Protein AF-A0A327QU67-F1 (afdb_monomer)

Structure (mmCIF, N/CA/C/O backbone):
data_AF-A0A327QU67-F1
#
_entry.id   AF-A0A327QU67-F1
#
loop_
_atom_site.g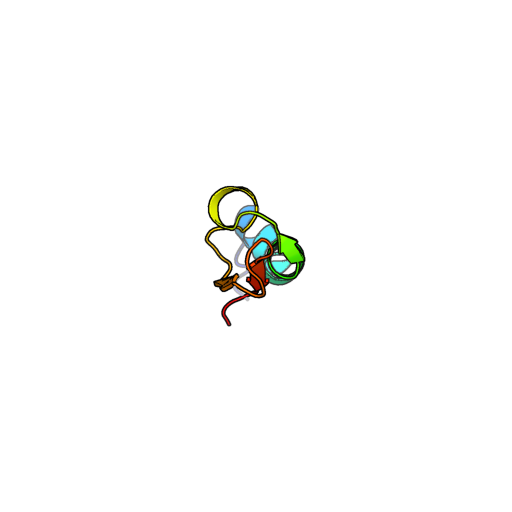roup_PDB
_atom_site.id
_atom_site.type_symbol
_atom_site.label_atom_id
_atom_site.label_alt_id
_atom_site.label_comp_id
_atom_site.label_asym_id
_atom_site.label_entity_id
_atom_site.label_seq_id
_atom_site.pdbx_PDB_ins_code
_atom_site.Cartn_x
_atom_site.Cartn_y
_atom_site.Cartn_z
_atom_site.occupancy
_atom_site.B_iso_or_equiv
_atom_site.auth_seq_id
_atom_site.auth_comp_id
_atom_site.auth_asym_id
_atom_site.auth_atom_id
_atom_site.pdbx_PDB_model_num
ATOM 1 N N . MET A 1 1 ? -26.890 -4.869 29.652 1.00 44.69 1 MET A N 1
ATOM 2 C CA . MET A 1 1 ? -25.960 -4.173 28.737 1.00 44.69 1 MET A CA 1
ATOM 3 C C . MET A 1 1 ? -24.541 -4.440 29.227 1.00 44.69 1 MET A C 1
ATOM 5 O O . MET A 1 1 ? -24.096 -3.774 30.150 1.00 44.69 1 MET A O 1
ATOM 9 N N . LEU A 1 2 ? -23.873 -5.488 28.724 1.00 47.44 2 LEU A N 1
ATOM 10 C CA . LEU A 1 2 ? -22.485 -5.778 29.108 1.00 47.44 2 LEU A CA 1
ATOM 11 C C . LEU A 1 2 ? -21.570 -4.760 28.418 1.00 47.44 2 LEU A C 1
ATOM 13 O O . LEU A 1 2 ? -21.272 -4.893 27.232 1.00 47.44 2 LEU A O 1
ATOM 17 N N . GLY A 1 3 ? -21.148 -3.740 29.164 1.00 49.03 3 GLY A N 1
ATOM 18 C CA . GLY A 1 3 ? -20.088 -2.826 28.755 1.00 49.03 3 GLY A CA 1
ATOM 19 C C . GLY A 1 3 ? -18.772 -3.588 28.678 1.00 49.03 3 GLY A C 1
ATOM 20 O O . GLY A 1 3 ? -18.055 -3.698 29.667 1.00 49.03 3 GLY A O 1
ATOM 21 N N . LYS A 1 4 ? -18.468 -4.161 27.509 1.00 58.56 4 LYS A N 1
ATOM 22 C CA . LYS A 1 4 ? -17.126 -4.654 27.203 1.00 58.56 4 LYS A CA 1
ATOM 23 C C . LYS A 1 4 ? -16.204 -3.439 27.199 1.00 58.56 4 LYS A C 1
ATOM 25 O O . LYS A 1 4 ? -16.203 -2.671 26.241 1.00 58.56 4 LYS A O 1
ATOM 30 N N . THR A 1 5 ? -15.446 -3.257 28.276 1.00 61.19 5 THR A N 1
ATOM 31 C CA . THR A 1 5 ? -14.316 -2.330 28.323 1.00 61.19 5 THR A CA 1
ATOM 32 C C . THR A 1 5 ? -13.291 -2.830 27.315 1.00 61.19 5 THR A C 1
ATOM 34 O O . THR A 1 5 ? -12.480 -3.707 27.603 1.00 61.19 5 THR A O 1
ATOM 37 N N . LEU A 1 6 ? -13.412 -2.349 26.081 1.00 58.47 6 LEU A N 1
ATOM 38 C CA . LEU A 1 6 ? -12.508 -2.683 24.996 1.00 58.47 6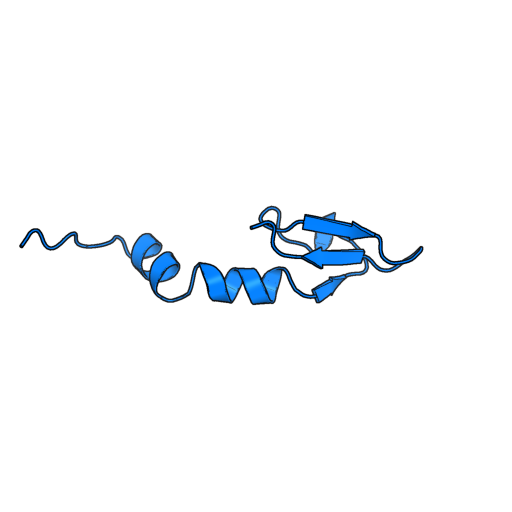 LEU A CA 1
ATOM 39 C C . LEU A 1 6 ? -11.112 -2.218 25.406 1.00 58.47 6 LEU A C 1
ATOM 41 O O . LEU A 1 6 ? -10.916 -1.061 25.787 1.00 58.47 6 LEU A O 1
ATOM 45 N N . ASN A 1 7 ? -10.148 -3.136 25.365 1.00 62.47 7 ASN A N 1
ATOM 46 C CA . ASN A 1 7 ? -8.763 -2.831 25.698 1.00 62.47 7 ASN A CA 1
ATOM 47 C C . ASN A 1 7 ? -8.270 -1.680 24.799 1.00 62.47 7 ASN A C 1
ATOM 49 O O . ASN A 1 7 ? -8.751 -1.508 23.680 1.00 62.47 7 ASN A O 1
ATOM 53 N N . ARG A 1 8 ? -7.302 -0.877 25.246 1.00 60.38 8 ARG A N 1
ATOM 54 C CA . ARG A 1 8 ? -6.820 0.312 24.513 1.00 60.38 8 ARG A CA 1
ATOM 55 C C . ARG A 1 8 ? -6.381 -0.026 23.073 1.00 60.38 8 ARG A C 1
ATOM 57 O O . ARG A 1 8 ? -6.526 0.788 22.165 1.00 60.38 8 ARG A O 1
ATOM 64 N N . THR A 1 9 ? -5.921 -1.257 22.858 1.00 58.84 9 THR A N 1
ATOM 65 C CA . THR A 1 9 ? -5.600 -1.870 21.558 1.00 58.84 9 THR A CA 1
ATOM 66 C C . THR A 1 9 ? -6.838 -2.193 20.708 1.00 58.84 9 THR A C 1
ATOM 68 O O . THR A 1 9 ? -6.815 -2.006 19.494 1.00 58.84 9 THR A O 1
ATOM 71 N N . GLN A 1 10 ? -7.934 -2.629 21.336 1.00 57.59 10 GLN A N 1
ATOM 72 C CA . GLN A 1 10 ? -9.236 -2.858 20.694 1.00 57.59 10 GLN A CA 1
ATOM 73 C C . GLN A 1 10 ? -9.920 -1.536 20.314 1.00 57.59 10 GLN A C 1
ATOM 75 O O . GLN A 1 10 ? -10.495 -1.415 19.239 1.00 57.59 10 GLN A O 1
ATOM 80 N N . LEU A 1 11 ? -9.789 -0.500 21.148 1.00 64.38 11 LEU A N 1
ATOM 81 C CA . LEU A 1 11 ? -10.243 0.848 20.797 1.00 64.38 11 LEU A CA 1
ATOM 82 C C . LEU A 1 11 ? -9.452 1.434 19.623 1.00 64.38 11 LEU A C 1
ATOM 84 O O . LEU A 1 11 ? -10.048 2.084 18.775 1.00 64.38 11 LEU A O 1
ATOM 88 N N . ARG A 1 12 ? -8.141 1.171 19.515 1.00 57.88 12 ARG A N 1
ATOM 89 C CA . ARG A 1 12 ? -7.354 1.567 18.330 1.00 57.88 12 ARG A CA 1
ATOM 90 C C . ARG A 1 12 ? -7.790 0.843 17.059 1.00 57.88 12 ARG A C 1
ATOM 92 O O . ARG A 1 12 ? -7.828 1.468 16.006 1.00 57.88 12 ARG A O 1
ATOM 99 N N . SER A 1 13 ? -8.147 -0.436 17.149 1.00 56.44 13 SER A N 1
ATOM 100 C CA . SER A 1 13 ? -8.650 -1.183 15.989 1.00 56.44 13 SER A CA 1
ATOM 101 C C . SER A 1 13 ? -10.052 -0.729 15.567 1.00 56.44 13 SER A C 1
ATOM 103 O O . SER A 1 13 ? -10.339 -0.695 14.378 1.00 56.44 13 SER A O 1
ATOM 105 N N . ILE A 1 14 ? -10.895 -0.282 16.500 1.00 60.09 14 ILE A N 1
ATOM 106 C CA . ILE A 1 14 ? -12.237 0.239 16.184 1.00 60.09 14 ILE A CA 1
ATOM 107 C C . ILE A 1 14 ? -12.192 1.703 15.715 1.00 60.09 14 ILE A C 1
ATOM 109 O O . ILE A 1 14 ? -12.902 2.069 14.786 1.00 60.09 14 ILE A O 1
ATOM 113 N N . ALA A 1 15 ? -11.350 2.543 16.325 1.00 58.12 15 ALA A N 1
ATOM 114 C CA . ALA A 1 15 ? -11.233 3.961 15.977 1.00 58.12 15 ALA A CA 1
ATOM 115 C C . ALA A 1 15 ? -10.313 4.229 14.771 1.00 58.12 15 ALA A C 1
ATOM 117 O O . ALA A 1 15 ? -10.335 5.330 14.229 1.00 58.12 15 ALA A O 1
ATOM 118 N N . GLY A 1 16 ? -9.499 3.257 14.343 1.00 50.34 16 GLY A N 1
ATOM 119 C CA . GLY A 1 16 ? -8.607 3.434 13.194 1.00 50.34 16 GLY A CA 1
ATOM 120 C C . GLY A 1 16 ? -8.065 2.158 12.543 1.00 50.34 16 GLY A C 1
ATOM 121 O O . GLY A 1 16 ? -7.263 2.262 11.622 1.00 50.34 16 GLY A O 1
ATOM 122 N N . GLY A 1 17 ? -8.474 0.962 12.969 1.00 49.44 17 GLY A N 1
ATOM 123 C CA . GLY A 1 17 ? -7.840 -0.299 12.553 1.00 49.44 17 GLY A CA 1
AT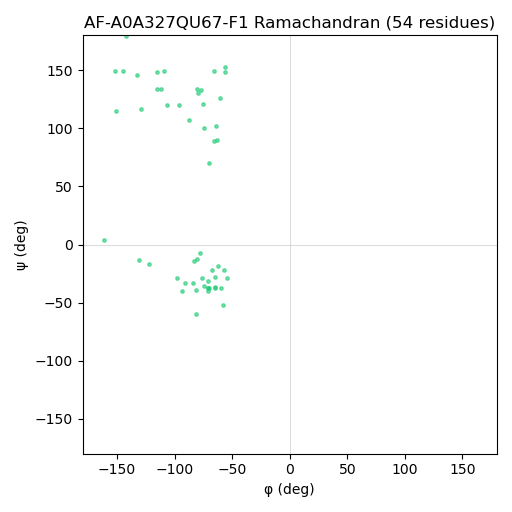OM 124 C C . GLY A 1 17 ? -8.008 -0.670 11.087 1.00 49.44 17 GLY A C 1
ATOM 125 O O . GLY A 1 17 ? -7.184 -1.402 10.567 1.00 49.44 17 GLY A O 1
ATOM 126 N N . THR A 1 18 ? -9.018 -0.146 10.398 1.00 50.16 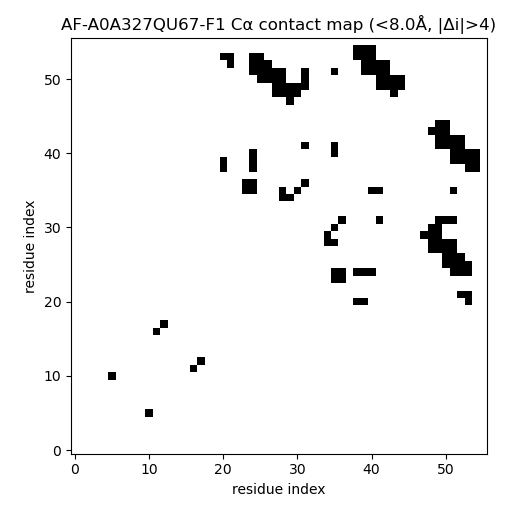18 THR A N 1
ATOM 127 C CA . THR A 1 18 ? -9.168 -0.327 8.945 1.00 50.16 18 THR A CA 1
ATOM 128 C C . THR A 1 18 ? -8.633 0.863 8.149 1.00 50.16 18 THR A C 1
ATOM 130 O O . THR A 1 18 ? -8.140 0.694 7.038 1.00 50.16 18 THR A O 1
ATOM 133 N N . HIS A 1 19 ? -8.663 2.072 8.716 1.00 48.34 19 HIS A N 1
ATOM 134 C CA . HIS A 1 19 ? -8.249 3.291 8.014 1.00 48.34 19 HIS A CA 1
ATOM 135 C C . HIS A 1 19 ? -6.735 3.548 8.063 1.00 48.34 19 HIS A C 1
ATOM 137 O O . HIS A 1 19 ? -6.186 4.063 7.090 1.00 48.34 19 HIS A O 1
ATOM 143 N N . PHE A 1 20 ? -6.043 3.168 9.146 1.00 50.88 20 PHE A N 1
ATOM 144 C CA . PHE A 1 20 ? -4.577 3.239 9.190 1.00 50.88 20 PHE A CA 1
ATOM 145 C C . PHE A 1 20 ? -3.936 2.197 8.264 1.00 50.88 20 PHE A C 1
ATOM 147 O O . PHE A 1 20 ? -2.956 2.519 7.595 1.00 50.88 20 PHE A O 1
ATOM 154 N N . ASP A 1 21 ? -4.516 0.996 8.163 1.00 55.62 21 ASP A N 1
ATOM 155 C CA . ASP A 1 21 ? -4.039 -0.046 7.247 1.00 55.62 21 ASP A CA 1
ATOM 156 C C . ASP A 1 21 ? -4.323 0.307 5.783 1.00 55.62 21 ASP A C 1
ATOM 158 O O . ASP A 1 21 ? -3.438 0.163 4.948 1.00 55.62 21 ASP A O 1
ATOM 162 N N . ALA A 1 22 ? -5.489 0.876 5.453 1.00 57.66 22 ALA A N 1
ATOM 163 C CA . ALA A 1 22 ? -5.777 1.290 4.078 1.00 57.66 22 ALA A CA 1
ATOM 164 C C . ALA A 1 22 ? -4.774 2.333 3.545 1.00 57.66 22 ALA A C 1
ATOM 166 O O . ALA A 1 22 ? -4.385 2.261 2.381 1.00 57.66 22 ALA A O 1
ATOM 167 N N . PHE A 1 23 ? -4.321 3.275 4.383 1.00 62.19 23 PHE A N 1
ATOM 168 C CA . PHE A 1 23 ? -3.292 4.254 3.998 1.00 62.19 23 PHE A CA 1
ATOM 169 C C . PHE A 1 23 ? -1.881 3.645 3.975 1.00 62.19 23 PHE A C 1
ATOM 171 O O . PHE A 1 23 ? -1.015 4.089 3.222 1.00 62.19 23 PHE A O 1
ATOM 178 N N . ALA A 1 24 ? -1.636 2.628 4.803 1.00 68.88 24 ALA A N 1
ATOM 179 C CA . ALA A 1 24 ? -0.367 1.913 4.827 1.00 68.88 24 ALA A CA 1
ATOM 180 C C . ALA A 1 24 ? -0.206 0.981 3.615 1.00 68.88 24 ALA A C 1
ATOM 182 O O . ALA A 1 24 ? 0.914 0.869 3.102 1.00 68.88 24 ALA A O 1
ATOM 183 N N . CYS A 1 25 ? -1.311 0.376 3.166 1.00 75.81 25 CYS A N 1
ATOM 184 C CA . CYS A 1 25 ? -1.373 -0.500 2.012 1.00 75.81 25 CYS A CA 1
ATOM 185 C C . CYS A 1 25 ? -1.465 0.285 0.707 1.00 75.81 25 CYS A C 1
ATOM 187 O O . CYS A 1 25 ? -0.539 0.153 -0.062 1.00 75.81 25 CYS A O 1
ATOM 189 N N . ASN A 1 26 ? -2.475 1.132 0.461 1.00 81.69 26 ASN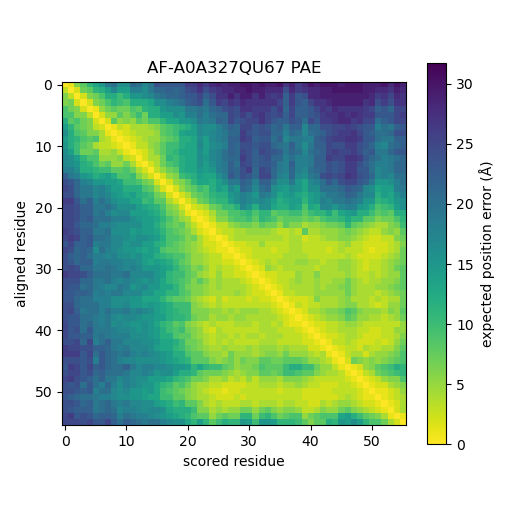 A N 1
ATOM 190 C CA . ASN A 1 26 ? -2.757 1.732 -0.861 1.00 81.69 26 ASN A CA 1
ATOM 191 C C . ASN A 1 26 ? -1.719 2.773 -1.327 1.00 81.69 26 ASN A C 1
ATOM 193 O O . ASN A 1 26 ? -1.996 3.974 -1.398 1.00 81.69 26 ASN A O 1
ATO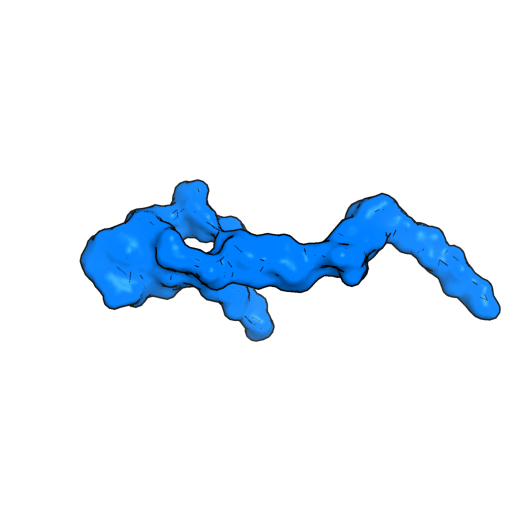M 197 N N . LYS A 1 27 ? -0.515 2.320 -1.665 1.00 83.00 27 LYS A N 1
ATOM 198 C CA . LYS A 1 27 ? 0.592 3.156 -2.123 1.00 83.00 27 LYS A CA 1
ATOM 199 C C . LYS A 1 27 ? 1.521 2.378 -3.050 1.00 83.00 27 LYS A C 1
ATOM 201 O O . LYS A 1 27 ? 1.749 1.180 -2.879 1.00 83.00 27 LYS A O 1
ATOM 206 N N . SER A 1 28 ? 2.131 3.097 -3.983 1.00 86.06 28 SER A N 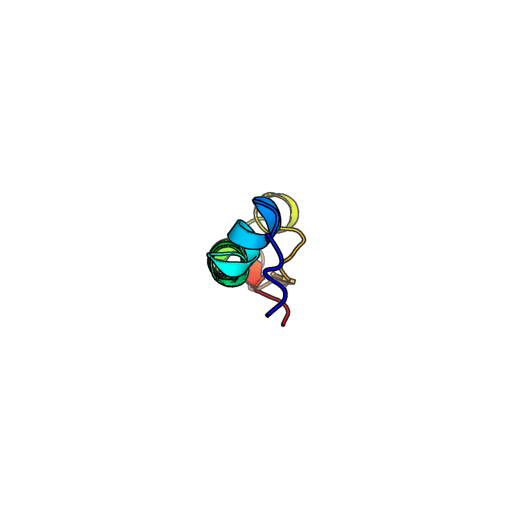1
ATOM 207 C CA . SER A 1 28 ? 3.229 2.568 -4.789 1.00 86.06 28 SER A CA 1
ATOM 208 C C . SER A 1 28 ? 4.522 2.565 -3.972 1.00 86.06 28 SER A C 1
ATOM 210 O O . SER A 1 28 ? 4.866 3.550 -3.314 1.00 86.06 28 SER A O 1
ATOM 212 N N . VAL A 1 29 ? 5.246 1.453 -4.008 1.00 84.69 29 VAL A N 1
ATOM 213 C CA . VAL A 1 29 ? 6.522 1.243 -3.327 1.00 84.69 29 VAL A CA 1
ATOM 214 C C . VAL A 1 29 ? 7.530 0.637 -4.292 1.00 84.69 29 VAL A C 1
ATOM 216 O O . VAL A 1 29 ? 7.191 -0.200 -5.114 1.00 84.69 29 VAL A O 1
ATOM 219 N N . ARG A 1 30 ? 8.808 0.990 -4.152 1.00 86.06 30 ARG A N 1
ATOM 220 C CA . ARG A 1 30 ? 9.881 0.354 -4.942 1.00 86.06 30 ARG A CA 1
ATOM 221 C C . ARG A 1 30 ? 10.324 -0.999 -4.391 1.00 86.06 30 ARG A C 1
ATOM 223 O O . ARG A 1 30 ? 11.087 -1.714 -5.025 1.00 86.06 30 ARG A O 1
ATOM 230 N N . ASN A 1 31 ? 9.908 -1.325 -3.169 1.00 82.50 31 ASN A N 1
ATOM 231 C CA . ASN A 1 31 ? 10.246 -2.584 -2.521 1.00 82.50 31 ASN A CA 1
ATOM 232 C C . ASN A 1 31 ? 9.136 -2.990 -1.545 1.00 82.50 31 ASN A C 1
ATOM 234 O O . ASN A 1 31 ? 8.915 -2.328 -0.528 1.00 82.50 31 ASN A O 1
ATOM 238 N N . CYS A 1 32 ? 8.471 -4.102 -1.849 1.00 80.12 32 CYS A N 1
ATOM 239 C CA . CYS A 1 32 ? 7.426 -4.677 -1.011 1.00 80.12 32 CYS A CA 1
ATOM 240 C C . CYS A 1 32 ? 7.916 -5.011 0.398 1.00 80.12 32 CYS A C 1
ATOM 242 O O . CYS A 1 32 ? 7.336 -4.553 1.373 1.00 80.12 32 CYS A O 1
ATOM 244 N N . ALA A 1 33 ? 9.014 -5.757 0.523 1.00 78.62 33 ALA A N 1
ATOM 245 C CA . ALA A 1 33 ? 9.489 -6.254 1.812 1.00 78.62 33 ALA A CA 1
ATOM 246 C C . ALA A 1 33 ? 9.920 -5.130 2.769 1.00 78.62 33 ALA A C 1
ATOM 248 O O . ALA A 1 33 ? 9.848 -5.292 3.984 1.00 78.62 33 ALA A O 1
ATOM 249 N N . ALA A 1 34 ? 10.369 -3.995 2.226 1.00 80.81 34 ALA A N 1
ATOM 250 C CA . ALA A 1 34 ? 10.829 -2.860 3.022 1.00 80.81 34 ALA A CA 1
ATOM 251 C C . ALA A 1 34 ? 9.719 -1.849 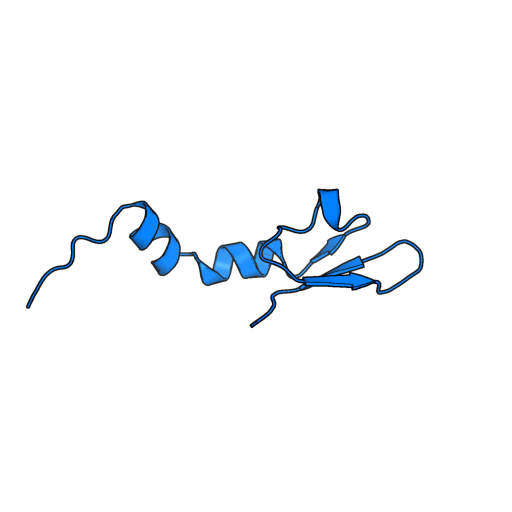3.357 1.00 80.81 34 ALA A C 1
ATOM 253 O O . ALA A 1 34 ? 9.765 -1.225 4.415 1.00 80.81 34 ALA A O 1
ATOM 254 N N . PHE A 1 35 ? 8.743 -1.652 2.461 1.00 81.06 35 PHE A N 1
ATOM 255 C CA . PHE A 1 35 ? 7.786 -0.542 2.566 1.00 81.06 35 PHE A CA 1
ATOM 256 C C . PHE A 1 35 ? 6.317 -0.968 2.619 1.00 81.06 35 PHE A C 1
ATOM 258 O O . PHE A 1 35 ? 5.479 -0.143 3.001 1.00 81.06 35 PHE A O 1
ATOM 265 N N . CYS A 1 36 ? 5.994 -2.204 2.237 1.00 84.12 36 CYS A N 1
ATOM 266 C CA . CYS A 1 36 ? 4.644 -2.749 2.284 1.00 84.12 36 CYS A CA 1
ATOM 267 C C . CYS A 1 36 ? 4.460 -3.547 3.589 1.00 84.12 36 CYS A C 1
ATOM 269 O O . CYS A 1 36 ? 5.221 -4.484 3.842 1.00 84.12 36 CYS A O 1
ATOM 271 N N . PRO A 1 37 ? 3.506 -3.167 4.457 1.00 80.38 37 PRO A N 1
ATOM 272 C CA . PRO A 1 37 ? 3.192 -3.935 5.656 1.00 80.38 37 PRO A CA 1
ATOM 273 C C . PRO A 1 37 ? 2.817 -5.383 5.323 1.00 80.38 37 PRO A C 1
ATOM 275 O O . PRO A 1 37 ? 2.196 -5.650 4.301 1.00 80.38 37 PRO A O 1
ATOM 278 N N . GLN A 1 38 ? 3.123 -6.313 6.229 1.00 74.69 38 GLN A N 1
ATOM 279 C CA . GLN A 1 38 ? 2.767 -7.737 6.087 1.00 74.69 38 GLN A CA 1
ATOM 280 C C . GLN A 1 38 ? 1.247 -7.980 6.034 1.00 74.69 38 GLN A C 1
ATOM 282 O O . GLN A 1 38 ? 0.807 -9.042 5.610 1.00 74.69 38 GLN A O 1
ATOM 287 N N . THR A 1 39 ? 0.452 -7.011 6.492 1.00 76.69 39 THR A N 1
ATOM 288 C CA . THR A 1 39 ? -1.016 -7.017 6.428 1.00 76.69 39 THR A CA 1
ATOM 289 C C . THR A 1 39 ? -1.558 -6.669 5.038 1.00 76.69 39 THR A C 1
ATOM 291 O O . THR A 1 39 ? -2.758 -6.792 4.810 1.00 76.69 39 THR A O 1
ATOM 294 N N . CYS A 1 40 ? -0.695 -6.256 4.109 1.00 81.44 40 CYS A N 1
ATOM 295 C CA . CYS A 1 40 ? -1.045 -5.839 2.758 1.00 81.44 40 CYS A CA 1
ATOM 296 C C . CYS A 1 40 ? -0.573 -6.865 1.711 1.00 81.44 40 CY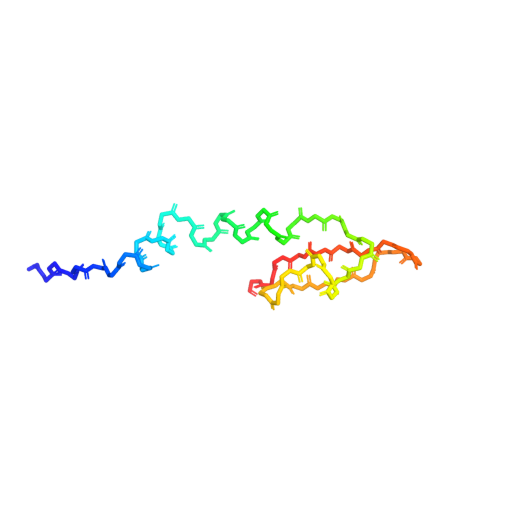S A C 1
ATOM 298 O O . CYS A 1 40 ? 0.472 -7.497 1.874 1.00 81.44 40 CYS A O 1
ATOM 300 N N . SER A 1 41 ? -1.302 -6.973 0.597 1.00 83.62 41 SER A N 1
ATOM 301 C CA . SER A 1 41 ? -0.783 -7.540 -0.654 1.00 83.62 41 SER A CA 1
ATOM 302 C C . SER A 1 41 ? 0.305 -6.640 -1.197 1.00 83.62 41 SER A C 1
ATOM 304 O O . SER A 1 41 ? 0.227 -5.416 -1.063 1.00 83.62 41 SER A O 1
ATOM 306 N N . CYS A 1 42 ? 1.265 -7.232 -1.891 1.00 85.56 42 CYS A N 1
ATOM 307 C CA . CYS A 1 42 ? 2.154 -6.470 -2.736 1.00 85.56 42 CYS A CA 1
ATOM 308 C C . CYS A 1 42 ? 2.215 -7.091 -4.123 1.00 85.56 42 CYS A C 1
ATOM 310 O O . CYS A 1 42 ? 2.688 -8.215 -4.287 1.00 85.56 42 CYS A O 1
ATOM 312 N N . ASP A 1 43 ? 1.753 -6.330 -5.105 1.00 86.38 43 ASP A N 1
ATOM 313 C CA . ASP A 1 43 ? 1.650 -6.748 -6.493 1.00 86.38 43 ASP A CA 1
ATOM 314 C C . ASP A 1 43 ? 2.646 -5.960 -7.341 1.00 86.38 43 ASP A C 1
ATOM 316 O O . ASP A 1 43 ? 2.787 -4.743 -7.207 1.00 86.38 43 ASP A O 1
ATOM 320 N N . GLN A 1 44 ? 3.378 -6.645 -8.215 1.00 84.88 44 GLN A N 1
ATOM 321 C CA . GLN A 1 44 ? 4.326 -5.988 -9.110 1.00 84.88 44 GLN A CA 1
ATOM 322 C C . GLN A 1 44 ? 3.566 -5.280 -10.239 1.00 84.88 44 GLN A C 1
ATOM 324 O O . GLN A 1 44 ? 2.847 -5.927 -10.996 1.00 84.88 44 GLN A O 1
ATOM 329 N N . MET A 1 45 ? 3.729 -3.958 -10.361 1.00 83.00 45 MET A N 1
ATOM 330 C CA . MET A 1 45 ? 3.134 -3.186 -11.460 1.00 83.00 45 MET A CA 1
ATOM 331 C C . MET A 1 45 ? 4.104 -3.027 -12.633 1.00 83.00 45 MET A C 1
ATOM 333 O O . MET A 1 45 ? 3.689 -3.118 -13.786 1.00 83.00 45 MET A O 1
ATOM 337 N N . THR A 1 46 ? 5.388 -2.789 -12.356 1.00 83.25 46 THR A N 1
ATOM 338 C CA . THR A 1 46 ? 6.450 -2.619 -13.365 1.00 83.25 46 THR A CA 1
ATOM 339 C C . THR A 1 46 ? 7.759 -3.268 -12.894 1.00 83.25 46 THR A C 1
ATOM 341 O O . THR A 1 46 ? 7.832 -3.818 -11.796 1.00 83.25 46 THR A O 1
ATOM 344 N N . ASP A 1 47 ? 8.825 -3.213 -13.702 1.00 77.25 47 ASP A N 1
ATOM 345 C CA . ASP A 1 47 ? 10.151 -3.757 -13.348 1.00 77.25 47 ASP A CA 1
ATOM 346 C C . ASP A 1 47 ? 10.750 -3.184 -12.048 1.00 77.25 47 ASP A C 1
ATOM 348 O O . ASP A 1 47 ? 11.614 -3.815 -11.440 1.00 77.25 47 ASP A O 1
ATOM 352 N N . LEU A 1 48 ? 10.310 -1.998 -11.609 1.00 79.56 48 LEU A N 1
ATOM 353 C CA . LEU A 1 48 ? 10.864 -1.295 -10.441 1.00 79.56 48 LEU A CA 1
ATOM 354 C C . LEU A 1 48 ? 9.808 -0.805 -9.442 1.00 79.56 48 LEU A C 1
ATOM 356 O O . LEU A 1 48 ? 10.177 -0.430 -8.325 1.00 79.56 48 LEU A O 1
ATOM 360 N N . ASP A 1 49 ? 8.525 -0.801 -9.814 1.00 84.25 49 ASP A N 1
ATOM 361 C CA . ASP A 1 49 ? 7.439 -0.357 -8.944 1.00 84.25 49 ASP A CA 1
ATOM 362 C C . ASP A 1 49 ? 6.484 -1.502 -8.608 1.00 84.25 49 ASP A C 1
ATOM 364 O O . ASP A 1 49 ? 5.999 -2.255 -9.459 1.00 84.25 49 ASP A O 1
ATOM 368 N N . PHE A 1 50 ? 6.169 -1.577 -7.323 1.00 87.38 50 PHE A N 1
ATOM 369 C CA . PHE A 1 50 ? 5.184 -2.467 -6.748 1.00 87.38 50 PHE A CA 1
ATOM 370 C C . PHE A 1 50 ? 4.053 -1.635 -6.165 1.00 87.38 50 PHE A C 1
ATOM 372 O O . PHE A 1 50 ? 4.254 -0.524 -5.673 1.00 87.38 50 PHE A O 1
ATOM 379 N N . TYR A 1 51 ? 2.852 -2.179 -6.190 1.00 86.19 51 TYR A N 1
ATOM 380 C CA . TYR A 1 51 ? 1.712 -1.598 -5.522 1.00 86.19 51 TYR A CA 1
ATOM 381 C C . TYR A 1 51 ? 1.397 -2.414 -4.293 1.00 86.19 51 TYR A C 1
ATOM 383 O O . TYR A 1 51 ? 1.120 -3.609 -4.362 1.00 86.19 51 TYR A O 1
ATOM 391 N N . CYS A 1 52 ? 1.465 -1.741 -3.158 1.00 87.50 52 CYS A N 1
ATOM 392 C CA . CYS A 1 52 ? 0.964 -2.290 -1.926 1.00 87.50 52 CYS A CA 1
ATOM 393 C C . CYS A 1 52 ? -0.563 -2.065 -1.931 1.00 87.50 52 CYS A C 1
ATOM 395 O O . CYS A 1 52 ? -1.046 -1.003 -2.328 1.00 87.50 52 CYS A O 1
ATOM 397 N N . GLY A 1 53 ? -1.338 -3.084 -1.580 1.00 84.00 53 GLY A N 1
ATOM 398 C CA . GLY A 1 53 ? -2.799 -3.065 -1.653 1.00 84.00 53 GLY A CA 1
ATOM 399 C C . GLY A 1 53 ? -3.397 -3.861 -0.504 1.00 84.00 53 GLY A C 1
ATOM 400 O O . GLY A 1 53 ? -2.769 -4.776 0.012 1.00 84.00 53 GLY A O 1
ATOM 401 N N . TYR A 1 54 ? -4.583 -3.497 -0.030 1.00 75.69 54 TYR A N 1
ATOM 402 C CA . TYR A 1 54 ? -5.215 -4.233 1.068 1.00 75.69 54 TYR A CA 1
ATOM 403 C C . TYR A 1 54 ? -5.885 -5.511 0.537 1.00 75.69 54 TYR A C 1
ATOM 405 O O . TYR A 1 54 ? -6.644 -5.440 -0.430 1.00 75.69 54 TYR A O 1
ATOM 413 N N . ILE A 1 55 ? -5.620 -6.665 1.162 1.00 65.06 55 ILE A N 1
ATOM 414 C CA . ILE A 1 55 ? -6.335 -7.919 0.873 1.00 65.06 55 ILE A CA 1
ATOM 415 C C . ILE A 1 55 ? -7.570 -7.935 1.774 1.00 65.06 55 ILE A C 1
ATOM 417 O O . ILE A 1 55 ? -7.435 -8.067 2.990 1.00 65.06 55 ILE A O 1
ATOM 421 N N . LEU A 1 56 ? -8.749 -7.731 1.182 1.00 57.25 56 LEU A N 1
ATOM 422 C CA . LEU A 1 56 ? -10.043 -7.904 1.854 1.00 57.25 56 LEU A CA 1
ATOM 423 C C . LEU A 1 56 ? -10.396 -9.387 1.992 1.00 57.25 56 LEU A C 1
ATOM 425 O O . LEU A 1 56 ? -10.200 -10.126 1.001 1.00 57.25 56 LEU A O 1
#

Organism: NCBI:txid331697

Radius of gyration: 15.13 Å; Cα contacts (8 Å, |Δi|>4): 73; chains: 1; bounding box: 37×12×42 Å

Nearest PDB structures (foldseek):
  5veb-assembly1_X  TM=3.452E-01  e=9.272E+00  Homo sapiens

Sequence (56 aa):
MLGKTLNRTQLRSIAGGTHFDAFACNKSVRNCAAFCPQTCSCDQMTDLDFYCGYIL

Mean predicted aligned error: 12.19 Å

Secondary structure (DSSP, 8-state):
-------HHHHHHHHHTTHHHHHHHSEEES-HHHHS-TTEEEEE-SSS-EEEEE--

Foldseek 3Di:
DPPPPQDPVRVCCVVPVVPVLQVQFADKDQDCVPRADPQWDWADPDPRIIHGHHDD

pLDDT: mean 70.31, std 13.66, range [44.69, 87.5]

Solvent-accessible surface area (backbone atoms only — not comparable to full-atom values): 3391 Å² total; per-residue (Å²): 134,86,80,75,80,64,50,76,69,53,45,45,44,72,78,36,49,65,62,57,48,47,66,52,11,63,41,79,32,75,41,48,91,83,65,35,50,90,82,28,43,68,45,80,76,51,100,62,39,27,36,20,30,70,70,128